Protein AF-A0A821ZYM5-F1 (afdb_monomer_lite)

Structure (mmCIF, N/CA/C/O backbone):
data_AF-A0A821ZYM5-F1
#
_entry.id   AF-A0A821ZYM5-F1
#
loop_
_atom_site.group_PDB
_atom_site.id
_atom_site.type_symbol
_atom_site.label_atom_id
_atom_site.label_alt_id
_atom_site.label_comp_id
_atom_site.label_asym_id
_atom_site.label_entity_id
_atom_site.label_seq_id
_atom_site.pdbx_PDB_ins_code
_atom_site.Cartn_x
_atom_site.Cartn_y
_atom_site.Cartn_z
_atom_site.occupancy
_atom_site.B_iso_or_equiv
_atom_site.auth_seq_id
_atom_site.auth_comp_id
_atom_site.auth_asym_id
_atom_site.auth_atom_id
_atom_site.pdbx_PDB_model_num
ATOM 1 N N . MET A 1 1 ? 19.392 5.902 -3.191 1.00 77.62 1 MET A N 1
ATOM 2 C CA . MET A 1 1 ? 18.121 5.377 -2.645 1.00 77.62 1 MET A CA 1
ATOM 3 C C . MET A 1 1 ? 17.929 3.897 -2.961 1.00 77.62 1 MET A C 1
ATOM 5 O O . MET A 1 1 ? 17.667 3.171 -2.018 1.00 77.62 1 MET A O 1
ATOM 9 N N . VAL A 1 2 ? 18.156 3.419 -4.196 1.00 82.56 2 VAL A N 1
ATOM 10 C CA . VAL A 1 2 ? 18.074 1.970 -4.516 1.00 82.56 2 VAL A CA 1
ATOM 11 C C . VAL A 1 2 ? 18.988 1.121 -3.618 1.00 82.56 2 VAL A C 1
ATOM 13 O O . VAL A 1 2 ? 18.507 0.223 -2.942 1.00 82.56 2 VAL A O 1
ATOM 16 N N . ALA A 1 3 ? 20.259 1.504 -3.455 1.00 86.81 3 ALA A N 1
ATOM 17 C CA . ALA A 1 3 ? 21.167 0.813 -2.530 1.00 86.81 3 ALA A CA 1
ATOM 18 C C . ALA A 1 3 ? 20.678 0.788 -1.062 1.00 86.81 3 ALA A C 1
ATOM 20 O O . ALA A 1 3 ? 20.943 -0.165 -0.338 1.00 86.81 3 ALA A O 1
ATOM 21 N N . LEU A 1 4 ? 19.949 1.815 -0.602 1.00 88.50 4 LEU A N 1
ATOM 22 C CA . LEU A 1 4 ? 19.385 1.834 0.757 1.00 88.50 4 LEU A CA 1
ATOM 23 C C . LEU A 1 4 ? 18.178 0.904 0.879 1.00 88.50 4 LEU A C 1
ATOM 25 O O . LEU A 1 4 ? 18.034 0.244 1.902 1.00 88.50 4 LEU A O 1
ATOM 29 N N . MET A 1 5 ? 17.349 0.832 -0.165 1.00 89.44 5 MET A N 1
ATOM 30 C CA . MET A 1 5 ? 16.215 -0.087 -0.233 1.00 89.44 5 MET A CA 1
ATOM 31 C C . MET A 1 5 ? 16.664 -1.546 -0.081 1.00 89.44 5 MET A C 1
ATOM 33 O O . MET A 1 5 ? 15.986 -2.302 0.600 1.00 89.44 5 MET A O 1
ATOM 37 N N . PHE A 1 6 ? 17.820 -1.925 -0.634 1.00 87.31 6 PHE A N 1
ATOM 38 C CA . PHE A 1 6 ? 18.298 -3.313 -0.609 1.00 87.31 6 PHE A CA 1
ATOM 39 C C . PHE A 1 6 ? 19.297 -3.634 0.506 1.00 87.31 6 PHE A C 1
ATOM 41 O O . PHE A 1 6 ? 19.275 -4.733 1.055 1.00 87.31 6 PHE A O 1
ATOM 48 N N . HIS A 1 7 ? 20.197 -2.710 0.845 1.00 89.62 7 HIS A N 1
ATOM 49 C CA . HIS A 1 7 ? 21.351 -3.031 1.697 1.00 89.62 7 HIS A CA 1
ATOM 50 C C . HIS A 1 7 ? 21.279 -2.442 3.103 1.00 89.62 7 HIS A C 1
ATOM 52 O O . HIS A 1 7 ? 22.143 -2.735 3.935 1.00 89.62 7 HIS A O 1
ATOM 58 N N . ALA A 1 8 ? 20.285 -1.601 3.408 1.00 91.06 8 ALA A N 1
ATOM 59 C CA . ALA A 1 8 ? 20.138 -1.104 4.770 1.00 91.06 8 ALA A CA 1
ATOM 60 C C . ALA A 1 8 ? 19.831 -2.266 5.725 1.00 91.06 8 ALA A C 1
ATOM 62 O O . ALA A 1 8 ? 19.001 -3.114 5.433 1.00 91.06 8 ALA A O 1
ATOM 63 N N . LYS A 1 9 ? 20.460 -2.295 6.905 1.00 90.75 9 LYS A N 1
ATOM 64 C CA . LYS A 1 9 ? 20.192 -3.339 7.916 1.00 90.75 9 LYS A CA 1
ATOM 65 C C . LYS A 1 9 ? 18.799 -3.237 8.545 1.00 90.75 9 LYS A C 1
ATOM 67 O O . LYS A 1 9 ? 18.333 -4.192 9.149 1.00 90.75 9 LYS A O 1
ATOM 72 N N . SER A 1 10 ? 18.183 -2.060 8.470 1.00 94.62 10 SER A N 1
ATOM 73 C CA . SER A 1 10 ? 16.878 -1.779 9.061 1.00 94.62 10 SER A CA 1
ATOM 74 C C . SER A 1 10 ? 15.804 -1.835 7.986 1.00 94.62 10 SER A C 1
ATOM 76 O O . SER A 1 10 ? 15.838 -1.030 7.057 1.00 94.62 10 SER A O 1
ATOM 78 N N . GLU A 1 11 ? 14.828 -2.728 8.150 1.00 95.25 11 GLU A N 1
ATOM 79 C CA . GLU A 1 11 ? 13.668 -2.849 7.256 1.00 95.25 11 GLU A CA 1
ATOM 80 C C . GLU A 1 11 ? 12.897 -1.533 7.135 1.00 95.25 11 GLU A C 1
ATOM 82 O O . GLU A 1 11 ? 12.440 -1.181 6.054 1.00 95.25 11 GLU A O 1
ATOM 87 N N . ILE A 1 12 ? 12.826 -0.750 8.218 1.00 95.94 12 ILE A N 1
ATOM 88 C CA . ILE A 1 12 ? 12.208 0.580 8.199 1.00 95.94 12 ILE A CA 1
ATOM 89 C C . ILE A 1 12 ? 12.944 1.507 7.227 1.00 95.94 12 ILE A C 1
ATOM 91 O O . ILE A 1 12 ? 12.312 2.193 6.431 1.00 95.94 12 ILE A O 1
ATOM 95 N N . VAL A 1 13 ? 14.280 1.508 7.240 1.00 95.38 13 VAL A N 1
ATOM 96 C CA . VAL A 1 13 ? 15.064 2.318 6.292 1.00 95.38 13 VAL A CA 1
ATOM 97 C C . VAL A 1 13 ? 14.861 1.821 4.861 1.00 95.38 13 VAL A C 1
ATOM 99 O O . VAL A 1 13 ? 14.783 2.636 3.942 1.00 95.38 13 VAL A O 1
ATOM 102 N N . GLN A 1 14 ? 14.731 0.506 4.672 1.00 95.94 14 GLN A N 1
ATOM 103 C CA . GLN A 1 14 ? 14.465 -0.076 3.361 1.00 95.94 14 GLN A CA 1
ATOM 104 C C . GLN A 1 14 ? 13.108 0.376 2.796 1.00 95.94 14 GLN A C 1
ATOM 106 O O . GLN A 1 14 ? 13.058 0.864 1.665 1.00 95.94 14 GLN A O 1
ATOM 111 N N . VAL A 1 15 ? 12.021 0.287 3.577 1.00 96.00 15 VAL A N 1
ATOM 112 C CA . VAL A 1 15 ? 10.681 0.709 3.117 1.00 96.00 15 VAL A CA 1
ATOM 113 C C . VAL A 1 15 ? 10.571 2.217 2.922 1.00 96.00 15 VAL A C 1
ATOM 115 O O . VAL A 1 15 ? 9.918 2.648 1.978 1.00 96.00 15 VAL A O 1
ATOM 118 N N . GLU A 1 16 ? 11.237 3.032 3.744 1.00 95.62 16 GLU A N 1
ATOM 119 C CA . GLU A 1 16 ? 11.275 4.489 3.548 1.00 95.62 16 GLU A CA 1
ATOM 120 C C . GLU A 1 16 ? 12.016 4.863 2.263 1.00 95.62 16 GLU A C 1
ATOM 122 O O . GLU A 1 16 ? 11.557 5.704 1.489 1.00 95.62 16 GLU A O 1
ATOM 127 N N . ALA A 1 17 ? 13.140 4.195 1.983 1.00 95.50 17 ALA A N 1
ATOM 128 C CA . ALA A 1 17 ? 13.853 4.377 0.725 1.00 95.50 17 ALA A CA 1
ATOM 129 C C . ALA A 1 17 ? 12.983 3.969 -0.474 1.00 95.50 17 ALA A C 1
ATOM 131 O O . ALA A 1 17 ? 12.977 4.668 -1.490 1.00 95.50 17 ALA A O 1
ATOM 132 N N . ALA A 1 18 ? 12.224 2.878 -0.352 1.00 95.31 18 ALA A N 1
ATOM 133 C CA . ALA A 1 18 ? 11.313 2.430 -1.396 1.00 95.31 18 ALA A CA 1
ATOM 134 C C . ALA A 1 18 ? 10.135 3.396 -1.604 1.00 95.31 18 ALA A C 1
ATOM 136 O O . ALA A 1 18 ? 9.806 3.722 -2.744 1.00 95.31 18 ALA A O 1
ATOM 137 N N . GLN A 1 19 ? 9.544 3.916 -0.526 1.00 95.50 19 GLN A N 1
ATOM 138 C CA . GLN A 1 19 ? 8.487 4.926 -0.593 1.00 95.50 19 GLN A CA 1
ATOM 139 C C . GLN A 1 19 ? 8.988 6.209 -1.265 1.00 95.50 19 GLN A C 1
ATOM 141 O O . GLN A 1 19 ? 8.309 6.759 -2.132 1.00 95.50 19 GLN A O 1
ATOM 146 N N . ALA A 1 20 ? 10.189 6.671 -0.908 1.00 94.81 20 ALA A N 1
ATOM 147 C CA . ALA A 1 20 ? 10.795 7.844 -1.525 1.00 94.81 20 ALA A CA 1
ATOM 148 C C . ALA A 1 20 ? 11.032 7.638 -3.032 1.00 94.81 20 ALA A C 1
ATOM 150 O O . ALA A 1 20 ? 10.711 8.518 -3.832 1.00 94.81 20 ALA A O 1
ATOM 151 N N . LEU A 1 21 ? 11.529 6.462 -3.434 1.00 93.56 21 LEU A N 1
ATOM 152 C CA . LEU A 1 21 ? 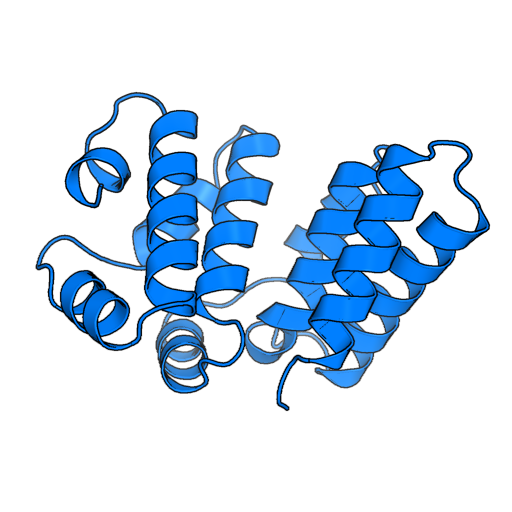11.666 6.087 -4.846 1.00 93.56 21 LEU A CA 1
ATOM 153 C C . LEU A 1 21 ? 10.314 6.082 -5.569 1.00 93.56 21 LEU A C 1
ATOM 155 O O . LEU A 1 21 ? 10.220 6.626 -6.669 1.00 93.56 21 LEU A O 1
ATOM 159 N N . ALA A 1 22 ? 9.273 5.525 -4.946 1.00 93.44 22 ALA A N 1
ATOM 160 C CA . ALA A 1 22 ? 7.933 5.469 -5.520 1.00 93.44 22 ALA A CA 1
ATOM 161 C C . ALA A 1 22 ? 7.355 6.870 -5.758 1.00 93.44 22 ALA A C 1
ATOM 163 O O . ALA A 1 22 ? 6.862 7.156 -6.847 1.00 93.44 22 ALA A O 1
ATOM 164 N N . CYS A 1 23 ? 7.482 7.777 -4.784 1.00 92.62 23 CYS A N 1
ATOM 165 C CA . CYS A 1 23 ? 7.045 9.166 -4.929 1.00 92.62 23 CYS A CA 1
ATOM 166 C C . CYS A 1 23 ? 7.801 9.901 -6.047 1.00 92.62 23 CYS A C 1
ATOM 168 O O . CYS A 1 23 ? 7.192 10.614 -6.843 1.00 92.62 23 CYS A O 1
ATOM 170 N N . VAL A 1 24 ? 9.123 9.713 -6.139 1.00 92.19 24 VAL A N 1
ATOM 171 C CA . VAL A 1 24 ? 9.939 10.321 -7.202 1.00 92.19 24 VAL A CA 1
ATOM 172 C C . VAL A 1 24 ? 9.538 9.786 -8.579 1.00 92.19 24 VAL A C 1
ATOM 174 O O . VAL A 1 24 ? 9.388 10.569 -9.518 1.00 92.19 24 VAL A O 1
ATOM 177 N N . GLY A 1 25 ? 9.326 8.473 -8.699 1.00 89.12 25 GLY A N 1
ATOM 178 C CA . GLY A 1 25 ? 8.874 7.843 -9.939 1.00 89.12 25 GLY A CA 1
ATOM 179 C C . GLY A 1 25 ? 7.471 8.290 -10.357 1.00 89.12 25 GLY A C 1
ATOM 180 O O . GLY A 1 25 ? 7.238 8.533 -11.538 1.00 89.12 25 GLY A O 1
ATOM 181 N N . LEU A 1 26 ? 6.561 8.470 -9.395 1.00 87.81 26 LEU A N 1
ATOM 182 C CA . LEU A 1 26 ? 5.201 8.948 -9.649 1.00 87.81 26 LEU A CA 1
ATOM 183 C C . LEU A 1 26 ? 5.185 10.365 -10.244 1.00 87.81 26 LEU A C 1
ATOM 185 O O . LEU A 1 26 ? 4.400 10.649 -11.147 1.00 87.81 26 LEU A O 1
ATOM 189 N N . ILE A 1 27 ? 6.045 11.258 -9.745 1.00 86.94 27 ILE A N 1
ATOM 190 C CA . ILE A 1 27 ? 6.093 12.663 -10.180 1.00 86.94 27 ILE A CA 1
ATOM 191 C C . ILE A 1 27 ? 6.880 12.819 -11.490 1.00 86.94 27 ILE A C 1
ATOM 193 O O . ILE A 1 27 ? 6.564 13.696 -12.296 1.00 86.94 27 ILE A O 1
ATOM 197 N N . ASN A 1 28 ? 7.905 11.990 -11.717 1.00 87.94 28 ASN A N 1
ATOM 198 C CA . ASN A 1 28 ? 8.809 12.126 -12.854 1.00 87.94 28 ASN A CA 1
ATOM 199 C C . ASN A 1 28 ? 8.976 10.802 -13.632 1.00 87.94 28 ASN A C 1
ATOM 201 O O . ASN A 1 28 ? 9.742 9.928 -13.209 1.00 87.94 28 ASN A O 1
ATOM 205 N N . PRO A 1 29 ? 8.364 10.682 -14.828 1.00 85.50 29 PRO A N 1
ATOM 206 C CA . PRO A 1 29 ? 8.482 9.493 -15.674 1.00 85.50 29 PRO A CA 1
ATOM 207 C C . PRO A 1 29 ? 9.921 9.143 -16.078 1.00 85.50 29 PRO A C 1
ATOM 209 O O . PRO A 1 29 ? 10.245 7.967 -16.229 1.00 85.50 29 PRO A O 1
ATOM 212 N N . GLN A 1 30 ? 10.809 10.133 -16.234 1.00 88.56 30 GLN A N 1
ATOM 213 C CA . GLN A 1 30 ? 12.221 9.867 -16.532 1.00 88.56 30 GLN A CA 1
ATOM 214 C C . GLN A 1 30 ? 12.915 9.219 -15.334 1.00 88.56 30 GLN A C 1
ATOM 216 O O . GLN A 1 30 ? 13.682 8.274 -15.503 1.00 88.56 30 GLN A O 1
ATOM 221 N N . CYS A 1 31 ? 12.614 9.680 -14.117 1.00 88.44 31 CYS A N 1
ATOM 222 C CA . CYS A 1 31 ? 13.119 9.039 -12.908 1.00 88.44 31 CYS A CA 1
ATOM 223 C C . CYS A 1 31 ? 12.557 7.625 -12.746 1.00 88.44 31 CYS A C 1
ATOM 225 O O . CYS A 1 31 ? 13.322 6.736 -12.394 1.00 88.44 31 CYS A O 1
ATOM 227 N N . ALA A 1 32 ? 11.275 7.392 -13.051 1.00 86.75 32 ALA A N 1
ATOM 228 C CA . ALA A 1 32 ? 10.697 6.046 -13.030 1.00 86.75 32 ALA A CA 1
ATOM 229 C C . ALA A 1 32 ? 11.475 5.079 -13.939 1.00 86.75 32 ALA A C 1
ATOM 231 O O . ALA A 1 32 ? 11.855 3.996 -13.502 1.00 86.75 32 ALA A O 1
ATOM 232 N N . LEU A 1 33 ? 11.811 5.509 -15.162 1.00 86.44 33 LEU A N 1
ATOM 233 C CA . LEU A 1 33 ? 12.634 4.721 -16.084 1.00 86.44 33 LEU A CA 1
ATOM 234 C C . LEU A 1 33 ? 14.048 4.468 -15.545 1.00 86.44 33 LEU A C 1
ATOM 236 O O . LEU A 1 33 ? 14.569 3.369 -15.694 1.00 86.44 33 LEU A O 1
ATOM 240 N N . ILE A 1 34 ? 14.689 5.461 -14.923 1.00 89.94 34 ILE A N 1
ATOM 241 C CA . ILE A 1 34 ? 16.026 5.282 -14.328 1.00 89.94 34 ILE A CA 1
ATOM 242 C C . ILE A 1 34 ? 15.977 4.270 -13.176 1.00 89.94 34 ILE A C 1
ATOM 244 O O . ILE A 1 34 ? 16.860 3.421 -13.069 1.00 89.94 34 ILE A O 1
ATOM 248 N N . ILE A 1 35 ? 14.948 4.346 -12.329 1.00 88.31 35 ILE A N 1
ATOM 249 C CA . ILE A 1 35 ? 14.762 3.433 -11.197 1.00 88.31 35 ILE A CA 1
ATOM 250 C C . ILE A 1 35 ? 14.597 2.002 -11.711 1.00 88.31 35 ILE A C 1
ATOM 252 O O . ILE A 1 35 ? 15.342 1.125 -11.290 1.00 88.31 35 ILE A O 1
ATOM 256 N N . GLU A 1 36 ? 13.697 1.779 -12.667 1.00 86.06 36 GLU A N 1
ATOM 257 C CA . GLU A 1 36 ? 13.435 0.445 -13.220 1.00 86.06 36 GLU A CA 1
ATOM 258 C C . GLU A 1 36 ? 14.607 -0.140 -14.013 1.00 86.06 36 GLU A C 1
ATOM 260 O O . GLU A 1 36 ? 14.785 -1.352 -14.035 1.00 86.06 36 GLU A O 1
ATOM 265 N N . ASN A 1 37 ? 15.425 0.703 -14.649 1.00 87.19 37 ASN A N 1
ATOM 266 C CA . ASN A 1 37 ? 16.629 0.255 -15.354 1.00 87.19 37 ASN A CA 1
ATOM 267 C C . ASN A 1 37 ? 17.834 0.054 -14.420 1.00 87.19 37 ASN A C 1
ATOM 269 O O . ASN A 1 37 ? 18.908 -0.346 -14.876 1.00 87.19 37 ASN A O 1
ATOM 273 N N . THR A 1 38 ? 17.699 0.354 -13.126 1.00 89.81 38 THR A N 1
ATOM 274 C CA . THR A 1 38 ? 18.755 0.067 -12.156 1.00 89.81 38 THR A CA 1
ATOM 275 C C . THR A 1 38 ? 18.798 -1.438 -11.912 1.00 89.81 38 THR A C 1
ATOM 277 O O . THR A 1 38 ? 17.810 -2.018 -11.485 1.00 89.81 38 THR A O 1
ATOM 280 N N . LEU A 1 39 ? 19.954 -2.062 -12.152 1.00 82.06 39 LEU A N 1
ATOM 281 C CA . LEU A 1 39 ? 20.115 -3.523 -12.192 1.00 82.06 39 LEU A CA 1
ATOM 282 C C . LEU A 1 39 ? 19.675 -4.250 -10.908 1.00 82.06 39 LEU A C 1
ATOM 284 O O . LEU A 1 39 ? 19.261 -5.401 -10.959 1.00 82.06 39 LEU A O 1
ATOM 288 N N . GLU A 1 40 ? 19.767 -3.576 -9.763 1.00 85.00 40 GLU A N 1
ATOM 289 C CA . GLU A 1 40 ? 19.373 -4.116 -8.458 1.00 85.00 40 GLU A CA 1
ATOM 290 C C . GLU A 1 40 ? 17.887 -3.906 -8.139 1.00 85.00 40 GLU A C 1
ATOM 292 O O . GLU A 1 40 ? 17.380 -4.505 -7.197 1.00 85.00 40 GLU A O 1
ATOM 297 N N . PHE A 1 41 ? 17.176 -3.046 -8.875 1.00 88.62 41 PHE A N 1
ATOM 298 C CA . PHE A 1 41 ? 15.790 -2.728 -8.560 1.00 88.62 41 PHE A CA 1
ATOM 299 C C . PHE A 1 41 ? 14.859 -3.878 -8.957 1.00 88.62 41 PHE A C 1
ATOM 301 O O . PHE A 1 41 ? 14.774 -4.264 -10.120 1.00 88.62 41 PHE A O 1
ATOM 308 N N . SER A 1 42 ? 14.108 -4.384 -7.980 1.00 88.56 42 SER A N 1
ATOM 309 C CA . SER A 1 42 ? 13.009 -5.322 -8.191 1.00 88.56 42 SER A CA 1
ATOM 310 C C . SER A 1 42 ? 11.864 -5.016 -7.232 1.00 88.56 42 SER A C 1
ATOM 312 O O . SER A 1 42 ? 12.078 -4.670 -6.065 1.00 88.56 42 SER A O 1
ATOM 314 N N . TYR A 1 43 ? 10.636 -5.194 -7.720 1.00 92.00 43 TYR A N 1
ATOM 315 C CA . TYR A 1 43 ? 9.440 -5.149 -6.886 1.00 92.00 43 TYR A CA 1
ATOM 316 C C . TYR A 1 43 ? 9.378 -6.325 -5.905 1.00 92.00 43 TYR A C 1
ATOM 318 O O . TYR A 1 43 ? 8.753 -6.177 -4.860 1.00 92.00 43 TYR A O 1
ATOM 326 N N . ASP A 1 44 ? 10.060 -7.445 -6.176 1.00 91.94 44 ASP A N 1
ATOM 327 C CA . ASP A 1 44 ? 10.083 -8.636 -5.307 1.00 91.94 44 ASP A CA 1
ATOM 328 C C . ASP A 1 44 ? 10.512 -8.295 -3.875 1.00 91.94 44 ASP A C 1
ATOM 330 O O . ASP A 1 44 ? 9.970 -8.827 -2.908 1.00 91.94 44 ASP A O 1
ATOM 334 N N . HIS A 1 45 ? 11.434 -7.340 -3.727 1.00 91.88 45 HIS A N 1
ATOM 335 C CA . HIS A 1 45 ? 11.914 -6.896 -2.419 1.00 91.88 45 HIS A CA 1
ATOM 336 C C . HIS A 1 45 ? 10.826 -6.198 -1.587 1.00 91.88 45 HIS A C 1
ATOM 338 O O . HIS A 1 45 ? 10.786 -6.305 -0.362 1.00 91.88 45 HIS A O 1
ATOM 344 N N . LEU A 1 46 ? 9.886 -5.507 -2.241 1.00 93.50 46 LEU A N 1
ATOM 345 C CA . LEU A 1 46 ? 8.720 -4.940 -1.558 1.00 93.50 46 LEU A CA 1
ATOM 346 C C . LEU A 1 46 ? 7.757 -6.030 -1.086 1.00 93.50 46 LEU A C 1
ATOM 348 O O . LEU A 1 46 ? 7.126 -5.867 -0.044 1.00 93.50 46 LEU A O 1
ATOM 352 N N . PHE A 1 47 ? 7.662 -7.139 -1.821 1.00 93.50 47 PHE A N 1
ATOM 353 C CA . PHE A 1 47 ? 6.886 -8.300 -1.395 1.00 93.50 47 PHE A CA 1
ATOM 354 C C . PHE A 1 47 ? 7.524 -8.978 -0.178 1.00 93.50 47 PHE A C 1
ATOM 356 O O . PHE A 1 47 ? 6.808 -9.235 0.784 1.00 93.50 47 PHE A O 1
ATOM 363 N N . SER A 1 48 ? 8.854 -9.134 -0.132 1.00 93.25 48 SER A N 1
ATOM 364 C CA . SER A 1 48 ? 9.520 -9.646 1.077 1.00 93.25 48 SER A CA 1
ATOM 365 C C . SER A 1 48 ? 9.353 -8.727 2.290 1.00 93.25 48 SER A C 1
ATOM 367 O O . SER A 1 48 ? 9.136 -9.209 3.396 1.00 93.25 48 SER A O 1
ATOM 369 N N . LEU A 1 49 ? 9.396 -7.402 2.101 1.00 93.81 49 LEU A N 1
ATOM 370 C CA . LEU A 1 49 ? 9.156 -6.441 3.187 1.00 93.81 49 LEU A CA 1
ATOM 371 C C . LEU A 1 49 ? 7.697 -6.439 3.658 1.00 93.81 49 LEU A C 1
ATOM 373 O O . LEU A 1 49 ? 7.422 -6.189 4.831 1.00 93.81 49 LEU A O 1
ATOM 377 N N . ARG A 1 50 ? 6.754 -6.742 2.763 1.00 93.12 50 ARG A N 1
ATOM 378 C CA . ARG A 1 50 ? 5.337 -6.912 3.100 1.00 93.12 50 ARG A CA 1
ATOM 379 C C . ARG A 1 50 ? 5.082 -8.147 3.972 1.00 93.12 50 ARG A C 1
ATOM 381 O O . ARG A 1 50 ? 4.113 -8.144 4.721 1.00 93.12 50 ARG A O 1
ATOM 388 N N . ASP A 1 51 ? 5.969 -9.137 3.933 1.00 92.44 51 ASP A N 1
ATOM 389 C CA . ASP A 1 51 ? 5.911 -10.331 4.783 1.00 92.44 51 ASP A CA 1
ATOM 390 C C . ASP A 1 51 ? 6.728 -10.184 6.092 1.00 92.44 51 ASP A C 1
ATOM 392 O O . ASP A 1 51 ? 6.865 -11.146 6.848 1.00 92.44 51 ASP A O 1
ATOM 396 N N . SER A 1 52 ? 7.255 -8.984 6.393 1.00 94.56 52 SER A N 1
ATOM 397 C CA . SER A 1 52 ? 7.952 -8.671 7.657 1.00 94.56 52 SER A CA 1
ATOM 398 C C . SER A 1 52 ? 7.054 -8.905 8.873 1.00 94.56 52 SER A C 1
ATOM 400 O O . SER A 1 52 ? 5.855 -8.660 8.822 1.00 94.56 52 SER A O 1
ATOM 402 N N . GLU A 1 53 ? 7.621 -9.273 10.021 1.00 93.69 53 GLU A N 1
ATOM 403 C CA . GLU A 1 53 ? 6.871 -9.388 11.281 1.00 93.69 53 GLU A CA 1
ATOM 404 C C . GLU A 1 53 ? 6.370 -8.035 11.818 1.00 93.69 53 GLU A C 1
ATOM 406 O O . GLU A 1 53 ? 5.507 -7.996 12.695 1.00 93.69 53 GLU A O 1
ATOM 411 N N . ASN A 1 54 ? 6.896 -6.912 11.315 1.00 94.94 54 ASN A N 1
ATOM 412 C CA . ASN A 1 54 ? 6.533 -5.576 11.773 1.00 94.94 54 ASN A CA 1
ATOM 413 C C . ASN A 1 54 ? 5.374 -4.988 10.940 1.00 94.94 54 ASN A C 1
ATOM 415 O O . ASN A 1 54 ? 5.602 -4.579 9.798 1.00 94.94 54 ASN A O 1
ATOM 419 N N . PRO A 1 55 ? 4.164 -4.799 11.509 1.00 93.69 55 PRO A N 1
ATOM 420 C CA . PRO A 1 55 ? 3.002 -4.295 10.766 1.00 93.69 55 PRO A CA 1
ATOM 421 C C . PRO A 1 55 ? 3.220 -2.918 10.123 1.00 93.69 55 PRO A C 1
ATOM 423 O O . PRO A 1 55 ? 2.643 -2.611 9.081 1.00 93.69 55 PRO A O 1
ATOM 426 N N . MET A 1 56 ? 4.080 -2.081 10.715 1.00 93.62 56 MET A N 1
ATOM 427 C CA . MET A 1 56 ? 4.439 -0.780 10.146 1.00 93.62 56 MET A CA 1
ATOM 428 C C . MET A 1 56 ? 5.271 -0.936 8.867 1.00 93.62 56 MET A C 1
ATOM 430 O O . MET A 1 56 ? 5.065 -0.193 7.908 1.00 93.62 56 MET A O 1
ATOM 434 N N . VAL A 1 57 ? 6.201 -1.897 8.841 1.00 96.12 57 VAL A N 1
ATOM 435 C CA . VAL A 1 57 ? 6.985 -2.228 7.641 1.00 96.12 57 VAL A CA 1
ATOM 436 C C . VAL A 1 57 ? 6.045 -2.759 6.563 1.00 96.12 57 VAL A C 1
ATOM 438 O O . VAL A 1 57 ? 6.096 -2.262 5.440 1.00 96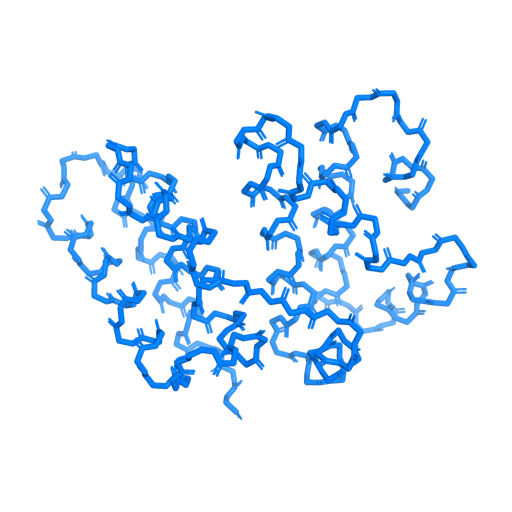.12 57 VAL A O 1
ATOM 441 N N . GLN A 1 58 ? 5.125 -3.664 6.916 1.00 96.25 58 GLN A N 1
ATOM 442 C CA . GLN A 1 58 ? 4.155 -4.226 5.971 1.00 96.25 58 GLN A CA 1
ATOM 443 C C . GLN A 1 58 ? 3.302 -3.138 5.292 1.00 96.25 58 GLN A C 1
ATOM 445 O O . GLN A 1 58 ? 3.241 -3.052 4.057 1.00 96.25 58 GLN A O 1
ATOM 450 N N . LEU A 1 59 ? 2.695 -2.249 6.091 1.00 95.19 59 LEU A N 1
ATOM 451 C CA . LEU A 1 59 ? 1.876 -1.143 5.588 1.00 95.19 59 LEU A CA 1
ATOM 452 C C . LEU A 1 59 ? 2.681 -0.178 4.716 1.00 95.19 59 LEU A C 1
ATOM 454 O O . LEU A 1 59 ? 2.179 0.257 3.681 1.00 95.19 59 LEU A O 1
ATOM 458 N N . LYS A 1 60 ? 3.924 0.144 5.093 1.00 95.88 60 LYS A N 1
ATOM 459 C CA . LYS A 1 60 ? 4.788 1.042 4.308 1.00 95.88 60 LYS A CA 1
ATOM 460 C C . LYS A 1 60 ? 5.267 0.408 3.008 1.00 95.88 60 LYS A C 1
ATOM 462 O O . LYS A 1 60 ? 5.231 1.069 1.974 1.00 95.88 60 LYS A O 1
ATOM 467 N N . ALA A 1 61 ? 5.644 -0.869 3.027 1.00 96.25 61 ALA A N 1
ATOM 468 C CA . ALA A 1 61 ? 5.990 -1.615 1.820 1.00 96.25 61 ALA A CA 1
ATOM 469 C C . ALA A 1 61 ? 4.807 -1.646 0.840 1.00 96.25 61 ALA A C 1
ATOM 471 O O . ALA A 1 61 ? 4.958 -1.369 -0.351 1.00 96.25 61 ALA A O 1
ATOM 472 N N . THR A 1 62 ? 3.603 -1.888 1.361 1.00 96.12 62 THR A N 1
ATOM 473 C CA . THR A 1 62 ? 2.371 -1.891 0.561 1.00 96.12 62 THR A CA 1
ATOM 474 C C . THR A 1 62 ? 2.009 -0.496 0.061 1.00 96.12 62 THR A C 1
ATOM 476 O O . THR A 1 62 ? 1.548 -0.350 -1.069 1.00 96.12 62 THR A O 1
ATOM 479 N N . ASN A 1 63 ? 2.269 0.552 0.844 1.00 96.31 63 ASN A N 1
ATOM 480 C CA . ASN A 1 63 ? 2.089 1.929 0.395 1.00 96.31 63 ASN A CA 1
ATOM 481 C C . ASN A 1 63 ? 3.047 2.289 -0.751 1.00 96.31 63 ASN A C 1
ATOM 483 O O . ASN A 1 63 ? 2.635 2.943 -1.713 1.00 96.31 63 ASN A O 1
ATOM 487 N N . ALA A 1 64 ? 4.297 1.822 -0.691 1.00 96.19 64 ALA A N 1
ATOM 488 C CA . ALA A 1 64 ? 5.261 2.004 -1.769 1.00 96.19 64 ALA A CA 1
ATOM 489 C C . ALA A 1 64 ? 4.800 1.272 -3.040 1.00 96.19 64 ALA A C 1
ATOM 491 O O . ALA A 1 64 ? 4.781 1.876 -4.113 1.00 96.19 64 ALA A O 1
ATOM 492 N N . LEU A 1 65 ? 4.329 0.022 -2.918 1.00 95.50 65 LEU A N 1
ATOM 493 C CA . LEU A 1 65 ? 3.713 -0.729 -4.022 1.00 95.50 65 LEU A CA 1
ATOM 494 C C . LEU A 1 65 ? 2.514 0.016 -4.622 1.00 95.50 65 LEU A C 1
ATOM 496 O O . LEU A 1 65 ? 2.468 0.226 -5.833 1.00 95.50 65 LEU A O 1
ATOM 500 N N . ALA A 1 66 ? 1.574 0.462 -3.784 1.00 95.69 66 ALA A N 1
ATOM 501 C CA . ALA A 1 66 ? 0.420 1.243 -4.220 1.00 95.69 66 ALA A CA 1
ATOM 502 C C . ALA A 1 66 ? 0.860 2.506 -4.965 1.00 95.69 66 ALA A C 1
ATOM 504 O O . ALA A 1 66 ? 0.309 2.813 -6.013 1.00 95.69 66 ALA A O 1
ATOM 505 N N . THR A 1 67 ? 1.897 3.193 -4.485 1.00 94.81 67 THR A N 1
ATOM 506 C CA . THR A 1 67 ? 2.430 4.405 -5.122 1.00 94.81 67 THR A CA 1
ATOM 507 C C . THR A 1 67 ? 3.063 4.114 -6.488 1.00 94.81 67 THR A C 1
ATOM 509 O O . THR A 1 67 ? 2.832 4.870 -7.426 1.00 94.81 67 THR A O 1
ATOM 512 N N . PHE A 1 68 ? 3.810 3.014 -6.638 1.00 92.94 68 PHE A N 1
ATOM 513 C CA . PHE A 1 68 ? 4.375 2.603 -7.931 1.00 92.94 68 PHE A CA 1
ATOM 514 C C . PHE A 1 68 ? 3.305 2.212 -8.959 1.00 92.94 68 PHE A C 1
ATOM 516 O O . PHE A 1 68 ? 3.475 2.463 -10.152 1.00 92.94 68 PHE A O 1
ATOM 523 N N . VAL A 1 69 ? 2.220 1.589 -8.496 1.00 92.38 69 VAL A N 1
ATOM 524 C CA . VAL A 1 69 ? 1.091 1.148 -9.329 1.00 92.38 69 VAL A CA 1
ATOM 525 C C . VAL A 1 69 ? 0.155 2.305 -9.684 1.00 92.38 69 VAL A C 1
ATOM 527 O O . VAL A 1 69 ? -0.459 2.301 -10.751 1.00 92.38 69 VAL A O 1
ATOM 530 N N . TYR A 1 70 ? 0.042 3.303 -8.810 1.00 90.50 70 TYR A N 1
ATOM 531 C CA . TYR A 1 70 ? -0.891 4.414 -8.947 1.00 90.50 70 TYR A CA 1
ATOM 532 C C . TYR A 1 70 ? -0.724 5.136 -10.294 1.00 90.50 70 TYR A C 1
ATOM 534 O O . TYR A 1 70 ? 0.318 5.722 -10.580 1.00 90.50 70 TYR A O 1
ATOM 542 N N . ASN A 1 71 ? -1.773 5.109 -11.126 1.00 85.12 71 ASN A N 1
ATOM 543 C CA . ASN A 1 71 ? -1.780 5.659 -12.488 1.00 85.12 71 ASN A CA 1
ATOM 544 C C . ASN A 1 71 ? -0.682 5.099 -13.422 1.00 85.12 71 ASN A C 1
ATOM 546 O O . ASN A 1 71 ? -0.306 5.756 -14.395 1.00 85.12 71 ASN A O 1
ATOM 550 N N . ASN A 1 72 ? -0.196 3.879 -13.167 1.00 88.19 72 ASN A N 1
ATOM 551 C CA . ASN A 1 72 ? 0.841 3.220 -13.957 1.00 88.19 72 ASN A CA 1
ATOM 552 C C . ASN A 1 72 ? 0.435 1.778 -14.341 1.00 88.19 72 ASN A C 1
ATOM 554 O O . ASN A 1 72 ? 0.874 0.808 -13.713 1.00 88.19 72 ASN A O 1
ATOM 558 N N . PRO A 1 73 ? -0.377 1.603 -15.404 1.00 87.56 73 PRO A N 1
ATOM 559 C CA . PRO A 1 73 ? -0.900 0.292 -15.798 1.00 87.56 73 PRO A CA 1
ATOM 560 C C . PRO A 1 73 ? 0.199 -0.684 -16.234 1.00 87.56 73 PRO A C 1
ATOM 562 O O . PRO A 1 73 ? 0.044 -1.894 -16.088 1.00 87.56 73 PRO A O 1
ATOM 565 N N . ARG A 1 74 ? 1.338 -0.178 -16.730 1.00 89.31 74 ARG A N 1
ATOM 566 C CA . ARG A 1 74 ? 2.491 -1.017 -17.084 1.00 89.31 74 ARG A CA 1
ATOM 567 C C . ARG A 1 74 ? 3.068 -1.705 -15.848 1.00 89.31 74 ARG A C 1
ATOM 569 O O . ARG A 1 74 ? 3.301 -2.909 -15.888 1.00 89.31 74 ARG A O 1
ATOM 576 N N . VAL A 1 75 ? 3.273 -0.956 -14.763 1.00 89.81 75 VAL A N 1
ATOM 577 C CA . VAL A 1 75 ? 3.775 -1.511 -13.498 1.00 89.81 75 VAL A CA 1
ATOM 578 C C . VAL A 1 75 ? 2.745 -2.447 -12.876 1.00 89.81 75 VAL A C 1
ATOM 580 O O . VAL A 1 75 ? 3.108 -3.532 -12.432 1.00 89.81 75 VAL A O 1
ATOM 583 N N . GLN A 1 76 ? 1.458 -2.091 -12.917 1.00 90.50 76 GLN A N 1
ATOM 584 C CA . GLN A 1 76 ? 0.390 -2.971 -12.439 1.00 90.50 76 GLN A CA 1
ATOM 585 C C . GLN A 1 76 ? 0.379 -4.319 -13.170 1.00 90.50 76 GLN A C 1
ATOM 587 O O . GLN A 1 76 ? 0.319 -5.366 -12.531 1.00 90.50 76 GLN A O 1
ATOM 592 N N . LEU A 1 77 ? 0.469 -4.301 -14.502 1.00 89.94 77 LEU A N 1
ATOM 593 C CA . LEU A 1 77 ? 0.491 -5.512 -15.317 1.00 89.94 77 LEU A CA 1
ATOM 594 C C . LEU A 1 77 ? 1.751 -6.341 -15.059 1.00 89.94 77 LEU A C 1
ATOM 596 O O . LEU A 1 77 ? 1.647 -7.553 -14.893 1.00 89.94 77 LEU A O 1
ATOM 600 N N . HIS A 1 78 ? 2.916 -5.695 -14.974 1.00 90.56 78 HIS A N 1
ATOM 601 C CA . HIS A 1 78 ? 4.171 -6.368 -14.650 1.00 90.56 78 HIS A CA 1
ATOM 602 C C . HIS A 1 78 ? 4.096 -7.064 -13.284 1.00 90.56 78 HIS A C 1
ATOM 604 O O . HIS A 1 78 ? 4.344 -8.262 -13.187 1.00 90.56 78 HIS A O 1
ATOM 610 N N . ILE A 1 79 ? 3.661 -6.354 -12.240 1.00 92.06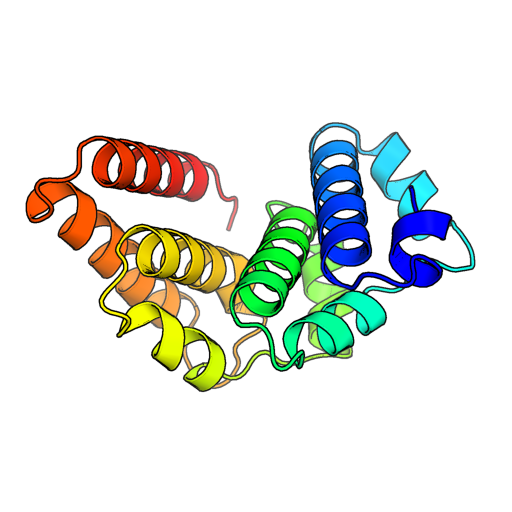 79 ILE A N 1
ATOM 611 C CA . ILE A 1 79 ? 3.505 -6.938 -10.904 1.00 92.06 79 ILE A CA 1
ATOM 612 C C . ILE A 1 79 ? 2.462 -8.064 -10.927 1.00 92.06 79 ILE A C 1
ATOM 614 O O . ILE A 1 79 ? 2.726 -9.138 -10.398 1.00 92.06 79 ILE A O 1
ATOM 618 N N . GLY A 1 80 ? 1.312 -7.872 -11.578 1.00 89.81 80 GLY A N 1
ATOM 619 C CA . GLY A 1 80 ? 0.223 -8.857 -11.619 1.00 89.81 80 GLY A CA 1
ATOM 620 C C . GLY A 1 80 ? 0.534 -10.151 -12.381 1.00 89.81 80 GLY A C 1
ATOM 621 O O . GLY A 1 80 ? -0.205 -11.132 -12.244 1.00 89.81 80 GLY A O 1
ATOM 622 N N . GLN A 1 81 ? 1.611 -10.174 -13.174 1.00 88.75 81 GLN A N 1
ATOM 623 C CA . GLN A 1 81 ? 2.132 -11.383 -13.818 1.00 88.75 81 GLN A CA 1
ATOM 624 C C . GLN A 1 81 ? 2.956 -12.253 -12.861 1.00 88.75 81 GLN A C 1
ATOM 626 O O . GLN A 1 81 ? 2.947 -13.475 -13.004 1.00 88.75 81 GLN A O 1
ATOM 631 N N . HIS A 1 82 ? 3.632 -11.642 -11.886 1.00 87.62 82 HIS A N 1
ATOM 632 C CA . HIS A 1 82 ? 4.574 -12.325 -10.992 1.00 87.62 82 HIS A CA 1
ATOM 633 C C . HIS A 1 82 ? 4.044 -12.492 -9.567 1.00 87.62 82 HIS A C 1
ATOM 635 O O . HIS A 1 82 ? 4.393 -13.455 -8.889 1.00 87.62 82 HIS A O 1
ATOM 641 N N . HIS A 1 83 ? 3.158 -11.597 -9.134 1.00 89.25 83 HIS A N 1
ATOM 642 C CA . HIS A 1 83 ? 2.687 -11.505 -7.760 1.00 89.25 83 HIS A CA 1
ATOM 643 C C . HIS A 1 83 ? 1.171 -11.428 -7.677 1.00 89.25 83 HIS A C 1
ATOM 645 O O . HIS A 1 83 ? 0.489 -10.905 -8.559 1.00 89.25 83 HIS A O 1
ATOM 651 N N . GLN A 1 84 ? 0.648 -11.926 -6.562 1.00 85.31 84 GLN A N 1
ATOM 652 C CA . GLN A 1 84 ? -0.751 -11.780 -6.182 1.00 85.31 84 GLN A CA 1
ATOM 653 C C . GLN A 1 84 ? -0.829 -11.221 -4.764 1.00 85.31 84 GLN A C 1
ATOM 655 O O . GLN A 1 84 ? 0.021 -11.500 -3.909 1.00 85.31 84 GLN A O 1
ATOM 660 N N . LEU A 1 85 ? -1.851 -10.404 -4.526 1.00 90.44 85 LEU A N 1
ATOM 661 C CA . LEU A 1 85 ? -2.149 -9.866 -3.207 1.00 90.44 85 LEU A CA 1
ATOM 662 C C . LEU A 1 85 ? -3.414 -10.547 -2.675 1.00 90.44 85 LEU A C 1
ATOM 664 O O . LEU A 1 85 ? -4.479 -10.365 -3.270 1.00 90.44 85 LEU A O 1
ATOM 668 N N . PRO A 1 86 ? -3.318 -11.340 -1.593 1.00 92.62 86 PRO A N 1
ATOM 669 C CA . PRO A 1 86 ? -4.495 -11.956 -1.001 1.00 92.62 86 PRO A CA 1
ATOM 670 C C . PRO A 1 86 ? -5.341 -10.888 -0.307 1.00 92.62 86 PRO A C 1
ATOM 672 O O . PRO A 1 86 ? -4.799 -9.996 0.352 1.00 92.62 86 PRO A O 1
ATOM 675 N N . PHE A 1 87 ? -6.669 -10.979 -0.398 1.00 93.94 87 PHE A N 1
ATOM 676 C CA . PHE A 1 87 ? -7.540 -10.015 0.284 1.00 93.94 87 PHE A CA 1
ATOM 677 C C . PHE A 1 87 ? -7.348 -10.074 1.807 1.00 93.94 87 PHE A C 1
ATOM 679 O O . PHE A 1 87 ? -7.341 -9.038 2.475 1.00 93.94 87 PHE A O 1
ATOM 686 N N . GLY A 1 88 ? -7.113 -11.277 2.342 1.00 93.12 88 GLY A N 1
ATOM 687 C CA . GLY A 1 88 ? -6.894 -11.511 3.773 1.00 93.12 88 GLY A CA 1
ATOM 688 C C . GLY A 1 88 ? -5.725 -10.719 4.372 1.00 93.12 88 GLY A C 1
ATOM 689 O O . GLY A 1 88 ? -5.756 -10.405 5.559 1.00 93.12 88 GLY A O 1
ATOM 690 N N . TYR A 1 89 ? -4.736 -10.319 3.561 1.00 92.62 89 TYR A N 1
ATOM 691 C CA . TYR A 1 89 ? -3.680 -9.408 4.015 1.00 92.62 89 TYR A CA 1
ATOM 692 C C . TYR A 1 89 ? -4.274 -8.064 4.465 1.00 92.62 89 TYR A C 1
ATOM 694 O O . TYR A 1 89 ? -4.045 -7.621 5.591 1.00 92.62 89 TYR A O 1
ATOM 702 N N . PHE A 1 90 ? -5.102 -7.448 3.616 1.00 95.44 90 PHE A N 1
ATOM 703 C CA . PHE A 1 90 ? -5.725 -6.157 3.910 1.00 95.44 90 PHE A CA 1
ATOM 704 C C . PHE A 1 90 ? -6.740 -6.264 5.043 1.00 95.44 90 PHE A C 1
ATOM 706 O O . PHE A 1 90 ? -6.829 -5.355 5.863 1.00 95.44 90 PHE A O 1
ATOM 713 N N . GLU A 1 91 ? -7.482 -7.372 5.114 1.00 94.50 91 GLU A N 1
ATOM 714 C CA . GLU A 1 91 ? -8.535 -7.580 6.110 1.00 94.50 91 GLU A CA 1
ATOM 715 C C . GLU A 1 91 ? -8.047 -7.338 7.546 1.00 94.50 91 GLU A C 1
ATOM 717 O O . GLU A 1 91 ? -8.719 -6.639 8.307 1.00 94.50 91 GLU A O 1
ATOM 722 N N . SER A 1 92 ? -6.842 -7.807 7.883 1.00 92.62 92 SER A N 1
ATOM 723 C CA . SER A 1 92 ? -6.248 -7.610 9.212 1.00 92.62 92 SER A CA 1
ATOM 724 C C . SER A 1 92 ? -6.064 -6.128 9.583 1.00 92.62 92 SER A C 1
ATOM 726 O O . SER A 1 92 ? -6.345 -5.723 10.712 1.00 92.62 92 SER A O 1
ATOM 728 N N . PHE A 1 93 ? -5.666 -5.288 8.625 1.00 96.50 93 PHE A N 1
ATOM 729 C CA . PHE A 1 93 ? -5.485 -3.851 8.828 1.00 96.50 93 PHE A CA 1
ATOM 730 C C . PHE A 1 93 ? -6.801 -3.072 8.782 1.00 96.50 93 PHE A C 1
ATOM 732 O O . PHE A 1 93 ? -6.995 -2.140 9.567 1.00 96.50 93 PHE A O 1
ATOM 739 N N . LEU A 1 94 ? -7.727 -3.474 7.906 1.00 96.81 94 LEU A N 1
ATOM 740 C CA . LEU A 1 94 ? -9.060 -2.871 7.778 1.00 96.81 94 LEU A CA 1
ATOM 741 C C . LEU A 1 94 ? -9.900 -3.055 9.053 1.00 96.81 94 LEU A C 1
ATOM 743 O O . LEU A 1 94 ? -10.725 -2.194 9.369 1.00 96.81 94 LEU A O 1
ATOM 747 N N . GLN A 1 95 ? -9.672 -4.151 9.785 1.00 95.31 95 GLN A N 1
ATOM 748 C CA . GLN A 1 95 ? -10.317 -4.475 11.064 1.00 95.31 95 GLN A CA 1
ATOM 749 C C . GLN A 1 95 ? -9.539 -3.976 12.295 1.00 95.31 95 GLN A C 1
ATOM 751 O O . GLN A 1 95 ? -9.978 -4.196 13.424 1.00 95.31 95 GLN A O 1
ATOM 756 N N . SER A 1 96 ? -8.389 -3.320 12.114 1.00 95.19 96 SER A N 1
ATOM 757 C CA . SER A 1 96 ? -7.600 -2.810 13.240 1.00 95.19 96 SER A CA 1
ATOM 758 C C . SER A 1 96 ? -8.344 -1.706 14.003 1.00 95.19 96 SER A C 1
ATOM 760 O O . SER A 1 96 ? -9.195 -1.023 13.451 1.00 95.19 96 SER A O 1
ATOM 762 N N . ASN A 1 97 ? -7.997 -1.465 15.268 1.00 93.69 97 ASN A N 1
ATOM 763 C CA . ASN A 1 97 ? -8.568 -0.349 16.042 1.00 93.69 97 ASN A CA 1
ATOM 764 C C . ASN A 1 97 ? -7.872 0.999 15.766 1.00 93.69 97 ASN A C 1
ATOM 766 O O . ASN A 1 97 ? -8.142 1.983 16.450 1.00 93.69 97 ASN A O 1
ATOM 770 N N . ASN A 1 98 ? -6.933 1.042 14.816 1.00 95.38 98 ASN A N 1
ATOM 771 C CA . ASN A 1 98 ? -6.154 2.231 14.498 1.00 95.38 98 ASN A CA 1
ATOM 772 C C . ASN A 1 98 ? -6.647 2.832 13.179 1.00 95.38 98 ASN A C 1
ATOM 774 O O . ASN A 1 9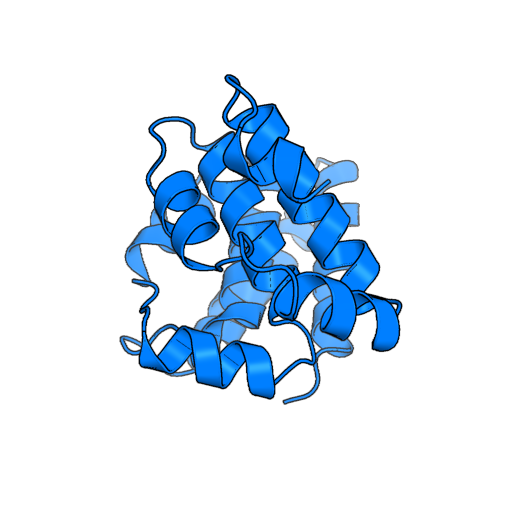8 ? -6.427 2.264 12.109 1.00 95.38 98 ASN A O 1
ATOM 778 N N . ASP A 1 99 ? -7.280 4.002 13.252 1.00 96.06 99 ASP A N 1
ATOM 779 C CA . ASP A 1 99 ? -7.861 4.648 12.075 1.00 96.06 99 ASP A CA 1
ATOM 780 C C . ASP A 1 99 ? -6.821 5.003 11.000 1.00 96.06 99 ASP A C 1
ATOM 782 O O . ASP A 1 99 ? -7.137 4.895 9.819 1.00 96.06 99 ASP A O 1
ATOM 786 N N . HIS A 1 100 ? -5.570 5.309 11.358 1.00 95.62 100 HIS A N 1
ATOM 787 C CA . HIS A 1 100 ? -4.501 5.538 10.375 1.00 95.62 100 HIS A CA 1
ATOM 788 C C . HIS A 1 100 ? -4.170 4.263 9.590 1.00 95.62 100 HIS A C 1
ATOM 790 O O . HIS A 1 100 ? -4.049 4.279 8.366 1.00 95.62 100 HIS A O 1
ATOM 796 N N . MET A 1 101 ? -4.082 3.119 10.278 1.00 96.31 101 MET A N 1
ATOM 797 C CA . MET A 1 101 ? -3.838 1.829 9.620 1.00 96.31 101 MET A CA 1
ATOM 798 C C . MET A 1 101 ? -5.003 1.440 8.710 1.00 96.31 101 MET A C 1
ATOM 800 O O . MET A 1 101 ? -4.785 0.971 7.593 1.00 96.31 101 MET A O 1
ATOM 804 N N . ARG A 1 102 ? -6.238 1.677 9.166 1.00 97.56 102 ARG A N 1
ATOM 805 C CA . ARG A 1 102 ? -7.445 1.443 8.367 1.00 97.56 102 ARG A CA 1
ATOM 806 C C . ARG A 1 102 ? -7.492 2.348 7.137 1.00 97.56 102 ARG A C 1
ATOM 808 O O . ARG A 1 102 ? -7.809 1.850 6.061 1.00 97.56 102 ARG A O 1
ATOM 815 N N . CYS A 1 103 ? -7.154 3.634 7.272 1.00 97.12 103 CYS A N 1
ATOM 816 C CA . CYS A 1 103 ? -7.048 4.576 6.154 1.00 97.12 103 CYS A CA 1
ATOM 817 C C . CYS A 1 103 ? -6.044 4.086 5.112 1.00 97.12 103 CYS A C 1
ATOM 819 O O . CYS A 1 103 ? -6.397 3.925 3.941 1.00 97.12 103 CYS A O 1
ATOM 821 N N . ALA A 1 104 ? -4.819 3.782 5.548 1.00 96.75 104 ALA A N 1
ATOM 822 C CA . ALA A 1 104 ? -3.763 3.291 4.674 1.00 96.75 104 ALA A CA 1
ATOM 823 C C . ALA A 1 104 ? -4.185 2.005 3.946 1.00 96.75 104 ALA A C 1
ATOM 825 O O . ALA A 1 104 ? -4.108 1.937 2.719 1.00 96.75 104 ALA A O 1
ATOM 826 N N . ALA A 1 105 ? -4.702 1.013 4.674 1.00 97.62 105 ALA A N 1
ATOM 827 C CA . ALA A 1 105 ? -5.136 -0.253 4.092 1.00 97.62 105 ALA A CA 1
ATOM 828 C C . ALA A 1 105 ? -6.314 -0.088 3.125 1.00 97.62 105 ALA A C 1
ATOM 830 O O . ALA A 1 105 ? -6.333 -0.720 2.071 1.00 97.62 105 ALA A O 1
ATOM 831 N N . ALA A 1 106 ? -7.279 0.778 3.444 1.00 97.94 106 ALA A N 1
ATOM 832 C CA . ALA A 1 106 ? -8.428 1.043 2.585 1.00 97.94 106 ALA A CA 1
ATOM 833 C C . ALA A 1 106 ? -8.010 1.717 1.272 1.00 97.94 106 ALA A C 1
ATOM 835 O O . ALA A 1 106 ? -8.465 1.314 0.202 1.00 97.94 106 ALA A O 1
ATOM 836 N N . PHE A 1 107 ? -7.101 2.693 1.333 1.00 97.44 107 PHE A N 1
ATOM 837 C CA . PHE A 1 107 ? -6.528 3.314 0.142 1.00 97.44 107 PHE A CA 1
ATOM 838 C C . PHE A 1 107 ? -5.758 2.295 -0.711 1.00 97.44 107 PHE A C 1
ATOM 840 O O . PHE A 1 107 ? -5.986 2.182 -1.917 1.00 97.44 107 PHE A O 1
ATOM 847 N N . GLN A 1 108 ? -4.879 1.512 -0.080 1.00 97.00 108 GLN A N 1
ATOM 848 C CA . GLN A 1 108 ? -4.069 0.497 -0.754 1.00 97.00 108 GLN A CA 1
ATOM 849 C C . GLN A 1 108 ? -4.932 -0.585 -1.412 1.00 97.00 108 GLN A C 1
ATOM 851 O O . GLN A 1 108 ? -4.652 -0.959 -2.549 1.00 97.00 108 GLN A O 1
ATOM 856 N N . LEU A 1 109 ? -6.002 -1.038 -0.747 1.00 97.12 109 LEU A N 1
ATOM 857 C CA . LEU A 1 109 ? -6.960 -2.010 -1.283 1.00 97.12 109 LEU A CA 1
ATOM 858 C C . LEU A 1 109 ? -7.564 -1.535 -2.611 1.00 97.12 109 LEU A C 1
ATOM 860 O O . LEU A 1 109 ? -7.676 -2.315 -3.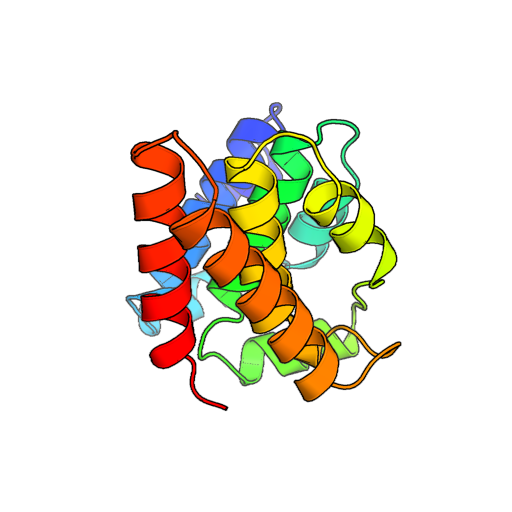556 1.00 97.12 109 LEU A O 1
ATOM 864 N N . VAL A 1 110 ? -7.946 -0.258 -2.693 1.00 96.50 110 VAL A N 1
ATOM 865 C CA . VAL A 1 110 ? -8.565 0.312 -3.898 1.00 96.50 110 VAL A CA 1
ATOM 866 C C . VAL A 1 110 ? -7.533 0.421 -5.019 1.00 96.50 110 VAL A C 1
ATOM 868 O O . VAL A 1 110 ? -7.790 -0.027 -6.135 1.00 96.50 110 VAL A O 1
ATOM 871 N N . VAL A 1 111 ? -6.346 0.963 -4.733 1.00 95.62 111 VAL A N 1
ATOM 872 C CA . VAL A 1 111 ? -5.291 1.160 -5.743 1.00 95.62 111 VAL A CA 1
ATOM 873 C C . VAL A 1 111 ? -4.755 -0.170 -6.278 1.00 95.62 111 VAL A C 1
ATOM 875 O O . VAL A 1 111 ? -4.534 -0.319 -7.477 1.00 95.62 111 VAL A O 1
ATOM 878 N N . LEU A 1 112 ? -4.572 -1.159 -5.403 1.00 94.88 112 LEU A N 1
ATOM 879 C CA . LEU A 1 112 ? -4.017 -2.472 -5.746 1.00 94.88 112 LEU A CA 1
ATOM 880 C C . LEU A 1 112 ? -5.095 -3.492 -6.129 1.00 94.88 112 LEU A C 1
ATOM 882 O O . LEU A 1 112 ? -4.784 -4.662 -6.334 1.00 94.88 112 LEU A O 1
ATOM 886 N N . SER A 1 113 ? -6.350 -3.067 -6.268 1.00 93.56 113 SER A N 1
ATOM 887 C CA . SER A 1 113 ? -7.500 -3.937 -6.534 1.00 93.56 113 SER A CA 1
ATOM 888 C C . SER A 1 113 ? -7.326 -4.845 -7.759 1.00 93.56 113 SER A C 1
ATOM 890 O O . SER A 1 113 ? -7.754 -5.994 -7.718 1.00 93.56 113 SER A O 1
ATOM 892 N N . GLY A 1 114 ? -6.633 -4.391 -8.811 1.00 89.94 114 GLY A N 1
ATOM 893 C CA . GLY A 1 114 ? -6.317 -5.213 -9.991 1.00 89.94 114 GLY A CA 1
ATOM 894 C C . GLY A 1 114 ? -5.310 -6.352 -9.749 1.00 89.94 114 GLY A C 1
ATOM 895 O O . GLY A 1 114 ? -5.156 -7.224 -10.599 1.00 89.94 114 GLY A O 1
ATOM 896 N N . LEU A 1 115 ? -4.633 -6.371 -8.597 1.00 91.50 115 LEU A N 1
ATOM 897 C CA . LEU A 1 115 ? -3.713 -7.438 -8.179 1.00 91.50 115 LEU A CA 1
ATOM 898 C C . LEU A 1 115 ? -4.380 -8.473 -7.252 1.00 91.50 115 LEU A C 1
ATOM 900 O O . LEU A 1 115 ? -3.746 -9.466 -6.884 1.00 91.50 115 LEU A O 1
ATOM 904 N N . ILE A 1 116 ? -5.645 -8.252 -6.877 1.00 92.88 116 ILE A N 1
ATOM 905 C CA . ILE A 1 116 ? -6.421 -9.098 -5.963 1.00 92.88 116 ILE A CA 1
ATOM 906 C C . ILE A 1 116 ? -7.426 -9.902 -6.789 1.00 92.88 116 ILE A C 1
ATOM 908 O O . ILE A 1 116 ? -8.454 -9.381 -7.208 1.00 92.88 116 ILE A O 1
ATOM 912 N N . ARG A 1 117 ? -7.141 -11.186 -7.029 1.00 86.94 117 ARG A N 1
ATOM 913 C CA . ARG A 1 117 ? -7.966 -12.039 -7.912 1.00 86.94 117 ARG A CA 1
ATOM 914 C C . ARG A 1 117 ? -9.174 -12.677 -7.221 1.00 86.94 117 ARG A C 1
ATOM 916 O O . ARG A 1 117 ? -10.080 -13.152 -7.895 1.00 86.94 117 ARG A O 1
ATOM 923 N N . GLU A 1 118 ? -9.186 -12.692 -5.891 1.00 90.69 118 GLU A N 1
ATOM 924 C CA . GLU A 1 118 ? -10.241 -13.309 -5.071 1.00 90.69 118 GLU A CA 1
ATOM 925 C C . GLU A 1 118 ? -11.585 -12.568 -5.156 1.00 90.69 118 GLU A C 1
ATOM 927 O O . GLU A 1 118 ? -12.625 -13.136 -4.828 1.00 90.69 118 GLU A O 1
ATOM 932 N N . ARG A 1 119 ? -11.572 -11.291 -5.559 1.00 90.06 119 ARG A N 1
ATOM 933 C CA . ARG A 1 119 ? -12.738 -10.397 -5.576 1.00 90.06 119 ARG A CA 1
ATOM 934 C C . ARG A 1 119 ? -12.707 -9.492 -6.798 1.00 90.06 119 ARG A C 1
ATOM 936 O O . ARG A 1 119 ? -11.657 -9.289 -7.401 1.00 90.06 119 ARG A O 1
ATOM 943 N N . THR A 1 120 ? -13.854 -8.918 -7.154 1.00 92.44 120 THR A N 1
ATOM 944 C CA . THR A 1 120 ? -13.901 -7.950 -8.253 1.00 92.44 120 THR A CA 1
ATOM 945 C C . THR A 1 120 ? -13.270 -6.618 -7.842 1.00 92.44 120 THR A C 1
ATOM 947 O O . THR A 1 120 ? -13.273 -6.232 -6.669 1.00 92.44 120 THR A O 1
ATOM 950 N N . GLN A 1 121 ? -12.765 -5.872 -8.827 1.00 91.12 121 GLN A N 1
ATOM 951 C CA . GLN A 1 121 ? -12.223 -4.532 -8.603 1.00 91.12 121 GLN A CA 1
ATOM 952 C C . GLN A 1 121 ? -13.264 -3.592 -7.973 1.00 91.12 121 GLN A C 1
ATOM 954 O O . GLN A 1 121 ? -12.936 -2.802 -7.084 1.00 91.12 121 GLN A O 1
ATOM 959 N N . SER A 1 122 ? -14.529 -3.713 -8.392 1.00 93.75 122 SER A N 1
ATOM 960 C CA . SER A 1 122 ? -15.656 -2.956 -7.843 1.00 93.75 122 SER A CA 1
ATOM 961 C C . SER A 1 122 ? -15.912 -3.269 -6.372 1.00 93.75 122 SER A C 1
ATOM 963 O O . SER A 1 122 ? -16.129 -2.336 -5.601 1.00 93.75 122 SER A O 1
ATOM 965 N N . ASP A 1 123 ? -15.825 -4.537 -5.960 1.00 95.69 123 ASP A N 1
ATOM 966 C CA . ASP A 1 123 ? -16.038 -4.920 -4.558 1.00 95.69 123 ASP A CA 1
ATOM 967 C C . ASP A 1 123 ? -14.937 -4.345 -3.664 1.00 95.69 123 ASP A C 1
ATOM 969 O O . ASP A 1 123 ? -15.223 -3.718 -2.644 1.00 95.69 123 ASP A O 1
ATOM 973 N N . ASN A 1 124 ? -13.674 -4.495 -4.075 1.00 95.56 124 ASN A N 1
ATOM 974 C CA . ASN A 1 124 ? -12.527 -3.944 -3.349 1.00 95.56 124 ASN A CA 1
ATOM 975 C C . ASN A 1 124 ? -12.617 -2.413 -3.240 1.00 95.56 124 ASN A C 1
ATOM 977 O O . ASN A 1 124 ? -12.356 -1.845 -2.179 1.00 95.56 124 ASN A O 1
ATOM 981 N N . THR A 1 125 ? -13.060 -1.753 -4.315 1.00 95.38 125 THR A N 1
ATOM 982 C CA . THR A 1 125 ? -13.275 -0.301 -4.336 1.00 95.38 125 THR A CA 1
ATOM 983 C C . THR A 1 125 ? -14.380 0.119 -3.369 1.00 95.38 125 THR A C 1
ATOM 985 O O . THR A 1 125 ? -14.189 1.044 -2.581 1.00 95.38 125 THR A O 1
ATOM 988 N N . ALA A 1 126 ? -15.523 -0.572 -3.387 1.00 96.62 126 ALA A N 1
ATOM 989 C CA . ALA A 1 126 ? -16.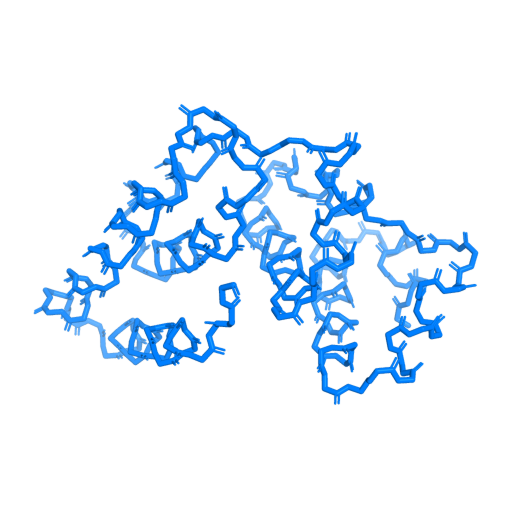645 -0.280 -2.501 1.00 96.62 126 ALA A CA 1
ATOM 990 C C . ALA A 1 126 ? -16.270 -0.457 -1.022 1.00 96.62 126 ALA A C 1
ATOM 992 O O . ALA A 1 126 ? -16.599 0.401 -0.202 1.00 96.62 126 ALA A O 1
ATOM 993 N N . ILE A 1 127 ? -15.536 -1.524 -0.689 1.00 97.12 127 ILE A N 1
ATOM 994 C CA . ILE A 1 127 ? -15.043 -1.781 0.672 1.00 97.12 127 ILE A CA 1
ATOM 995 C C . ILE A 1 127 ? -14.098 -0.661 1.120 1.00 97.12 127 ILE A C 1
ATOM 997 O O . ILE A 1 127 ? -14.314 -0.067 2.177 1.00 97.12 127 ILE A O 1
ATOM 1001 N N . GLY A 1 128 ? -13.078 -0.343 0.317 1.00 97.38 128 GLY A N 1
ATOM 1002 C CA . GLY A 1 128 ? -12.093 0.680 0.671 1.00 97.38 128 GLY A CA 1
ATOM 1003 C C . GLY A 1 128 ? -12.721 2.067 0.829 1.00 97.38 128 GLY A C 1
ATOM 1004 O O . GLY A 1 128 ? -12.564 2.701 1.872 1.00 97.38 128 GLY A O 1
ATOM 1005 N N . CYS A 1 129 ? -13.514 2.515 -0.149 1.00 97.62 129 CYS A N 1
ATOM 1006 C CA . CYS A 1 129 ? -14.229 3.791 -0.059 1.00 97.62 129 CYS A CA 1
ATOM 1007 C C . CYS A 1 129 ? -15.204 3.825 1.127 1.00 97.62 129 CYS A C 1
ATOM 1009 O O . CYS A 1 129 ? -15.297 4.845 1.808 1.00 97.62 129 CYS A O 1
ATOM 1011 N N . GLY A 1 130 ? -15.898 2.717 1.408 1.00 97.94 130 GLY A N 1
ATOM 1012 C CA . GLY A 1 130 ? -16.792 2.596 2.557 1.00 97.94 130 GLY A CA 1
ATOM 1013 C C . GLY A 1 130 ? -16.071 2.822 3.886 1.00 97.94 130 GLY A C 1
ATOM 1014 O O . GLY A 1 130 ? -16.543 3.609 4.705 1.00 97.94 130 GLY A O 1
ATOM 1015 N N . ILE A 1 131 ? -14.897 2.210 4.076 1.00 98.00 131 ILE A N 1
ATOM 1016 C CA . ILE A 1 131 ? -14.085 2.412 5.285 1.00 98.00 131 ILE A CA 1
ATOM 1017 C C . ILE A 1 131 ? -13.585 3.854 5.396 1.00 98.00 131 ILE A C 1
ATOM 1019 O O . ILE A 1 131 ? -13.692 4.441 6.472 1.00 98.00 131 ILE A O 1
ATOM 1023 N N . LEU A 1 132 ? -13.095 4.452 4.306 1.00 98.12 132 LEU A N 1
ATOM 1024 C CA . LEU A 1 132 ? -12.631 5.844 4.320 1.00 98.12 132 LEU A CA 1
ATOM 1025 C C . LEU A 1 132 ? -13.761 6.822 4.678 1.00 98.12 132 LEU A C 1
ATOM 1027 O O . LEU A 1 132 ? -13.569 7.716 5.500 1.00 98.12 132 LEU A O 1
ATOM 1031 N N . ILE A 1 133 ? -14.960 6.630 4.117 1.00 97.88 133 ILE A N 1
ATOM 1032 C CA . ILE A 1 133 ? -16.146 7.434 4.451 1.00 97.88 133 ILE A CA 1
ATOM 1033 C C . ILE A 1 133 ? -16.545 7.236 5.916 1.00 97.88 133 ILE A C 1
ATOM 1035 O O . ILE A 1 133 ? -16.905 8.198 6.598 1.00 97.88 133 ILE A O 1
ATOM 1039 N N . ASP A 1 134 ? -16.481 6.003 6.415 1.00 97.50 134 ASP A N 1
ATOM 1040 C CA . ASP A 1 134 ? -16.781 5.699 7.808 1.00 97.50 134 ASP A CA 1
ATOM 1041 C C . ASP A 1 134 ? -15.816 6.397 8.767 1.00 97.50 134 ASP A C 1
ATOM 1043 O O . ASP A 1 134 ? -16.274 6.997 9.739 1.00 97.50 134 ASP A O 1
ATOM 1047 N N . ILE A 1 135 ? -14.512 6.376 8.482 1.00 97.19 135 ILE A N 1
ATOM 1048 C CA . ILE A 1 135 ? -13.508 7.093 9.278 1.00 97.19 135 ILE A CA 1
ATOM 1049 C C . ILE A 1 135 ? -13.805 8.591 9.237 1.00 97.19 135 ILE A C 1
ATOM 1051 O O . ILE A 1 135 ? -13.986 9.193 10.293 1.00 97.19 135 ILE A O 1
ATOM 1055 N N . LEU A 1 136 ? -13.986 9.165 8.044 1.00 96.06 136 LEU A N 1
ATOM 1056 C CA . LEU A 1 136 ? -14.271 10.591 7.858 1.00 96.06 136 LEU A CA 1
ATOM 1057 C C . LEU A 1 136 ? -15.492 11.073 8.663 1.00 96.06 136 LEU A C 1
ATOM 1059 O O . LEU A 1 136 ? -15.507 12.198 9.160 1.00 96.06 136 LEU A O 1
ATOM 1063 N N . ARG A 1 137 ? -16.525 10.230 8.797 1.00 96.06 137 ARG A N 1
ATOM 1064 C CA . ARG A 1 137 ? -17.779 10.586 9.480 1.00 96.06 137 ARG A CA 1
ATOM 1065 C C . ARG A 1 137 ? -17.801 10.262 10.970 1.00 96.06 137 ARG A C 1
ATOM 1067 O O . ARG A 1 137 ? -18.486 10.964 11.711 1.00 96.06 137 ARG A O 1
ATOM 1074 N N . LYS A 1 138 ? -17.160 9.170 11.394 1.00 95.00 138 LYS A N 1
ATOM 1075 C CA . LYS A 1 138 ? -17.353 8.587 12.735 1.00 95.00 138 LYS A CA 1
ATOM 1076 C C . LYS A 1 138 ? -16.186 8.854 13.681 1.00 95.00 138 LYS A C 1
ATOM 1078 O O . LYS A 1 138 ? -16.414 8.915 14.890 1.00 95.00 138 LYS A O 1
ATOM 1083 N N . THR A 1 139 ? -14.962 8.999 13.169 1.00 94.31 139 THR A N 1
ATOM 1084 C CA . THR A 1 139 ? -13.799 9.219 14.037 1.00 94.31 139 THR A CA 1
ATOM 1085 C C . THR A 1 139 ? -13.863 10.590 14.714 1.00 94.31 139 THR A C 1
ATOM 1087 O O . THR A 1 139 ? -14.469 11.532 14.200 1.00 94.31 139 THR A O 1
ATOM 1090 N N . GLN A 1 140 ? -13.236 10.701 15.882 1.00 93.06 140 GLN A N 1
ATOM 1091 C CA . GLN A 1 140 ? -13.058 11.971 16.598 1.00 93.06 140 GLN A CA 1
ATOM 1092 C C . GLN A 1 140 ? -11.647 12.546 16.407 1.00 93.06 140 GLN A C 1
ATOM 1094 O O . GLN A 1 140 ? -11.386 13.667 16.829 1.00 93.06 140 GLN A O 1
ATOM 1099 N N . LEU A 1 141 ? -10.747 11.787 15.775 1.00 95.00 141 LEU A N 1
ATOM 1100 C CA . LEU A 1 141 ? -9.373 12.197 15.502 1.00 95.00 141 LEU A CA 1
ATOM 1101 C C . LEU A 1 141 ? -9.333 13.030 14.218 1.00 95.00 141 LEU A C 1
ATOM 1103 O O . LEU A 1 141 ? -9.586 12.514 13.127 1.00 95.00 141 LEU A O 1
ATOM 1107 N N . GLU A 1 142 ? -9.024 14.318 14.336 1.00 94.69 142 GLU A N 1
ATOM 1108 C CA . GLU A 1 142 ? -8.980 15.228 13.184 1.00 94.69 142 GLU A CA 1
ATOM 1109 C C . GLU A 1 142 ? -7.884 14.835 12.185 1.00 94.69 142 GLU A C 1
ATOM 1111 O O . GLU A 1 142 ? -8.089 14.933 10.974 1.00 94.69 142 GLU A O 1
ATOM 1116 N N . GLU A 1 143 ? -6.759 14.296 12.660 1.00 95.81 143 GLU A N 1
ATOM 1117 C CA . GLU A 1 143 ? -5.683 13.804 11.799 1.00 95.81 143 GLU A CA 1
ATOM 1118 C C . GLU A 1 143 ? -6.166 12.649 10.910 1.00 95.81 143 GLU A C 1
ATOM 1120 O O . GLU A 1 143 ? -5.938 12.656 9.700 1.00 95.81 143 GLU A O 1
ATOM 1125 N N . ALA A 1 144 ? -6.902 11.691 11.483 1.00 95.06 144 ALA A N 1
ATOM 1126 C CA . ALA A 1 144 ? -7.450 10.559 10.739 1.00 95.06 144 ALA A CA 1
ATOM 1127 C C . ALA A 1 144 ? -8.556 10.986 9.757 1.00 95.06 144 ALA A C 1
ATOM 1129 O O . ALA A 1 144 ? -8.645 10.435 8.659 1.00 95.06 144 ALA A O 1
ATOM 1130 N N . LYS A 1 145 ? -9.374 11.995 10.104 1.00 96.88 145 LYS A N 1
ATOM 1131 C CA . LYS A 1 145 ? -10.336 12.593 9.158 1.00 96.88 145 LYS A CA 1
ATOM 1132 C C . LYS A 1 145 ? -9.627 13.223 7.969 1.00 96.88 145 LYS A C 1
ATOM 1134 O O . LYS A 1 145 ? -10.037 12.996 6.831 1.00 96.88 145 LYS A O 1
ATOM 1139 N N . SER A 1 146 ? -8.580 14.005 8.230 1.00 97.00 146 SER A N 1
ATOM 1140 C CA . SER A 1 146 ? -7.789 14.648 7.182 1.00 97.00 146 SER A CA 1
ATOM 1141 C C . SER A 1 146 ? -7.174 13.605 6.249 1.00 97.00 146 SER A C 1
ATOM 1143 O O . SER A 1 146 ? -7.289 13.727 5.031 1.00 97.00 146 SER A O 1
ATOM 1145 N N . GLU A 1 147 ? -6.590 12.545 6.808 1.00 96.25 147 GLU A N 1
ATOM 1146 C CA . GLU A 1 147 ? -5.999 11.452 6.031 1.00 96.25 147 GLU A CA 1
ATOM 1147 C C . GLU A 1 147 ? -7.047 10.701 5.194 1.00 96.25 147 GLU A C 1
ATOM 1149 O O . GLU A 1 147 ? -6.819 10.421 4.016 1.00 96.25 147 GLU A O 1
ATOM 1154 N N . ALA A 1 148 ? -8.231 10.429 5.755 1.00 97.56 148 ALA A N 1
ATOM 1155 C CA . ALA A 1 148 ? -9.328 9.803 5.021 1.00 97.56 148 ALA A CA 1
ATOM 1156 C C . ALA A 1 148 ? -9.812 10.676 3.849 1.00 97.56 148 ALA A C 1
ATOM 1158 O O . ALA A 1 148 ? -10.045 10.169 2.747 1.00 97.56 148 ALA A O 1
ATOM 1159 N N . ALA A 1 149 ? -9.938 11.990 4.068 1.00 97.31 149 ALA A N 1
ATOM 1160 C CA . ALA A 1 149 ? -10.318 12.944 3.031 1.00 97.31 149 ALA A CA 1
ATOM 1161 C C . ALA A 1 149 ? -9.267 13.014 1.912 1.00 97.31 149 ALA A C 1
ATOM 1163 O O . ALA A 1 149 ? -9.623 12.985 0.733 1.00 97.31 149 ALA A O 1
ATOM 1164 N N . GLU A 1 150 ? -7.980 13.045 2.267 1.00 96.38 150 GLU A N 1
ATOM 1165 C CA . GLU A 1 150 ? -6.880 13.018 1.301 1.00 96.38 150 GLU A CA 1
ATOM 1166 C C . GLU A 1 150 ? -6.881 11.720 0.483 1.00 96.38 150 GLU A C 1
ATOM 1168 O O . GLU A 1 150 ? -6.773 11.763 -0.745 1.00 96.38 150 GLU A O 1
ATOM 1173 N N . CYS A 1 151 ? -7.065 10.566 1.132 1.00 96.44 151 CYS A N 1
ATOM 1174 C CA . CYS A 1 151 ? -7.169 9.280 0.448 1.00 96.44 151 CYS A CA 1
ATOM 1175 C C . CYS A 1 151 ? -8.311 9.285 -0.573 1.00 96.44 151 CYS A C 1
ATOM 1177 O O . CYS A 1 151 ? -8.093 8.918 -1.725 1.00 96.44 151 CYS A O 1
ATOM 1179 N N . LEU A 1 152 ? -9.507 9.749 -0.195 1.00 96.94 152 LEU A N 1
ATOM 1180 C CA . LEU A 1 152 ? -10.651 9.844 -1.108 1.00 96.94 152 LEU A CA 1
ATOM 1181 C C . LEU A 1 152 ? -10.385 10.802 -2.276 1.00 96.94 152 LEU A C 1
ATOM 1183 O O . LEU A 1 152 ? -10.700 10.470 -3.419 1.00 96.94 152 LEU A O 1
ATOM 1187 N N . ALA A 1 153 ? -9.772 11.958 -2.013 1.00 95.75 153 ALA A N 1
ATOM 1188 C CA . ALA A 1 153 ? -9.402 12.909 -3.057 1.00 95.75 153 ALA A CA 1
ATOM 1189 C C . ALA A 1 153 ? -8.407 12.291 -4.050 1.00 95.75 153 ALA A C 1
ATOM 1191 O O . ALA A 1 153 ? -8.588 12.402 -5.261 1.00 95.75 153 ALA A O 1
ATOM 1192 N N . ARG A 1 154 ? -7.393 11.572 -3.553 1.00 93.56 154 ARG A N 1
ATOM 1193 C CA . ARG A 1 154 ? -6.453 10.823 -4.396 1.00 93.56 154 ARG A CA 1
ATOM 1194 C C . ARG A 1 154 ? -7.187 9.755 -5.205 1.00 93.56 154 ARG A C 1
ATOM 1196 O O . ARG A 1 154 ? -7.045 9.723 -6.418 1.00 93.56 154 ARG A O 1
ATOM 1203 N N . LEU A 1 155 ? -8.045 8.942 -4.592 1.00 94.31 155 LEU A N 1
ATOM 1204 C CA . LEU A 1 155 ? -8.812 7.921 -5.317 1.00 94.31 155 LEU A CA 1
ATOM 1205 C C . LEU A 1 155 ? -9.704 8.505 -6.422 1.00 94.31 155 LEU A C 1
ATOM 1207 O O . LEU A 1 155 ? -9.835 7.885 -7.472 1.00 94.31 155 LEU A O 1
ATOM 1211 N N . ALA A 1 156 ? -10.248 9.713 -6.251 1.00 92.00 156 ALA A N 1
ATOM 1212 C CA . ALA A 1 156 ? -10.999 10.395 -7.309 1.00 92.00 156 ALA A CA 1
ATOM 1213 C C . ALA A 1 156 ? -10.138 10.759 -8.540 1.00 92.00 156 ALA A C 1
ATOM 1215 O O . ALA A 1 156 ? -10.665 10.924 -9.639 1.00 92.00 156 ALA A O 1
ATOM 1216 N N . HIS A 1 157 ? -8.818 10.869 -8.371 1.00 88.19 157 HIS A N 1
ATOM 1217 C CA . HIS A 1 157 ? -7.845 11.094 -9.444 1.00 88.19 157 HIS A CA 1
ATOM 1218 C C . HIS A 1 157 ? -7.194 9.805 -9.971 1.00 88.19 157 HIS A C 1
ATOM 1220 O O . HIS A 1 157 ? -6.336 9.874 -10.862 1.00 88.19 157 HIS A O 1
ATOM 1226 N N . LEU A 1 158 ? -7.566 8.642 -9.431 1.00 84.75 158 LEU A N 1
ATOM 1227 C CA . LEU A 1 158 ? -7.120 7.354 -9.939 1.00 84.75 158 LEU A CA 1
ATOM 1228 C C . LEU A 1 158 ? -7.779 7.108 -11.302 1.00 84.75 158 LEU A C 1
ATOM 1230 O O . LEU A 1 158 ? -9.002 7.112 -11.435 1.00 84.75 158 LEU A O 1
ATOM 1234 N N . LYS A 1 159 ? -6.957 6.914 -12.330 1.00 73.38 159 LYS A N 1
ATOM 1235 C CA . LYS A 1 159 ? -7.418 6.553 -13.669 1.00 73.38 159 LYS A CA 1
ATOM 1236 C C . LYS A 1 159 ? -7.725 5.056 -13.673 1.00 73.38 159 LYS A C 1
ATOM 1238 O O . LYS A 1 159 ? -6.880 4.266 -13.256 1.00 73.38 159 LYS A O 1
ATOM 1243 N N . SER A 1 160 ? -8.941 4.710 -14.095 1.00 57.66 160 SER A N 1
ATOM 1244 C CA . SER A 1 160 ? -9.380 3.324 -14.307 1.00 57.66 160 SER A CA 1
ATOM 1245 C C . SER A 1 160 ? -8.891 2.784 -15.642 1.00 57.66 160 SER A C 1
ATOM 1247 O O . SER A 1 160 ? -8.749 3.593 -16.590 1.00 57.66 160 SER A O 1
#

Secondary structure (DSSP, 8-state):
-HHHHHH-S-HHHHHHHHHHHHHHHHH-HHHHHHHHTSTT--THHHHHHHTSS-HHHHHHHHHHHHHHHTT-HHHHHHHHHH----HHHHHHHHTSS-HHHHHHHHHHHHHTGGG-TTS-HHHHHHHHHHHHHHHHHH---HHHHHHHHHHHHHHHT---

InterPro domains:
  IPR011989 Armadillo-like helical [G3DSA:1.25.10.10] (1-160)
  IPR016024 Armadillo-type fold [SSF48371] (2-157)
  IPR043379 Ankyrin and armadillo repeat-containing protein [PTHR46464] (2-158)

Organism: NCBI:txid392032

Foldseek 3Di:
DLCQLPPPPDLVSNLVVLQVQLVVCLVDVVSVVVQVPPPSDDLVSLVVQLVDPDVVSVLSSLLSLLSNQFQPVPSLVVCLVPDADEVVSLVVQCPDPDLVSVLSSLLSQQSNVSRYPVDHSVVSPCSSLVSLVCQLPPPPDVVSVVSSVVSVVSSVVGDD

pLDDT: mean 92.59, std 5.0, range [57.66, 98.12]

Radius of gyration: 15.2 Å; chains: 1; bounding box: 39×28×34 Å

Sequence (160 aa):
MVALMFHAKSEIVQVEAAQALACVGLINPQCALIIENTLEFSYDHLFSLRDSENPMVQLKATNALATFVYNNPRVQLHIGQHHQLPFGYFESFLQSNNDHMRCAAAFQLVVLSGLIRERTQSDNTAIGCGILIDILRKTQLEEAKSEAAECLARLAHLKS